Protein AF-A0A1A6HAE9-F1 (afdb_monomer_lite)

InterPro domains:
  IPR001254 Serine proteases, trypsin domain [PF00089] (2-48)
  IPR009003 Peptidase S1, 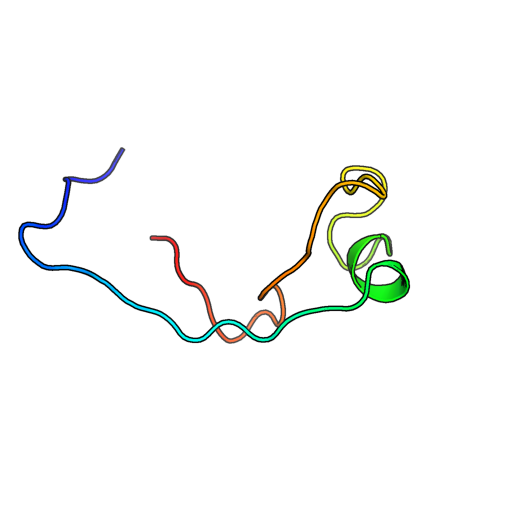PA clan [SSF50494] (2-48)
  IPR050850 Peptidase S1 family, Elastase subfamily [PTHR24257] (1-48)

pLDDT: mean 89.84, std 6.73, range [62.22, 96.44]

Radius of gyration: 13.02 Å; chains: 1; bounding box: 26×25×30 Å

Structure (mmCIF, N/CA/C/O backbone):
data_AF-A0A1A6HAE9-F1
#
_entry.id   AF-A0A1A6HAE9-F1
#
loop_
_atom_site.group_PDB
_atom_site.id
_atom_site.type_symbol
_atom_site.label_atom_id
_atom_site.label_alt_id
_atom_site.label_comp_id
_atom_site.label_asym_id
_atom_site.label_entity_id
_atom_site.label_seq_id
_atom_site.pdbx_PDB_ins_code
_atom_site.Cartn_x
_atom_site.Cartn_y
_atom_site.Cartn_z
_atom_site.occupancy
_atom_site.B_iso_or_equiv
_atom_site.auth_seq_id
_atom_site.auth_comp_id
_atom_site.auth_asym_id
_atom_site.auth_atom_id
_atom_site.pdbx_PDB_model_num
ATOM 1 N N . ASN A 1 1 ? 3.317 15.059 13.063 1.00 70.62 1 ASN A N 1
ATOM 2 C CA . ASN A 1 1 ? 2.590 14.012 13.813 1.00 70.62 1 ASN A CA 1
ATOM 3 C C . ASN A 1 1 ? 1.199 14.517 14.141 1.00 70.62 1 ASN A C 1
ATOM 5 O O . ASN A 1 1 ? 1.099 15.536 14.812 1.00 70.62 1 ASN A O 1
ATOM 9 N N . GLY A 1 2 ? 0.164 13.868 13.599 1.00 82.69 2 GLY A N 1
ATOM 10 C CA . GLY A 1 2 ? -1.243 14.202 13.853 1.00 82.69 2 GLY A CA 1
ATOM 11 C C . GLY A 1 2 ? -1.756 13.666 15.194 1.00 82.69 2 GLY A C 1
ATOM 12 O O . GLY A 1 2 ? -1.079 12.876 15.854 1.00 82.69 2 GLY A O 1
ATOM 13 N N . GLN A 1 3 ? -2.947 14.113 15.602 1.00 88.31 3 GLN A N 1
ATOM 14 C CA . GLN A 1 3 ? -3.628 13.628 16.807 1.00 88.31 3 GLN A CA 1
ATOM 15 C C . GLN A 1 3 ? -4.346 12.299 16.532 1.00 88.31 3 GLN A C 1
ATOM 17 O O . GLN A 1 3 ? -4.879 12.083 15.445 1.00 88.31 3 GLN A O 1
ATOM 22 N N . LEU A 1 4 ? -4.386 11.417 17.533 1.00 88.62 4 LEU A N 1
ATOM 23 C CA . LEU A 1 4 ? -5.176 10.185 17.480 1.00 88.62 4 LEU A CA 1
ATOM 24 C C . LEU A 1 4 ? -6.671 10.527 17.454 1.00 88.62 4 LEU A C 1
ATOM 26 O O . LEU A 1 4 ? -7.151 11.277 18.305 1.00 88.62 4 LEU A O 1
ATOM 30 N N . SER A 1 5 ? -7.405 9.973 16.486 1.00 89.81 5 SER A N 1
ATOM 31 C CA . SER A 1 5 ? -8.848 10.194 16.393 1.00 89.81 5 SER A CA 1
ATOM 32 C C . SER A 1 5 ? -9.588 9.471 17.517 1.00 89.81 5 SER A C 1
ATOM 34 O O . SER A 1 5 ? -9.286 8.324 17.840 1.00 89.81 5 SER A O 1
ATOM 36 N N . GLN A 1 6 ? -10.606 10.128 18.072 1.00 94.69 6 GLN A N 1
ATOM 37 C CA . GLN A 1 6 ? -11.535 9.513 19.026 1.00 94.69 6 GLN A CA 1
ATOM 38 C C . GLN A 1 6 ? -12.525 8.553 18.354 1.00 94.69 6 GLN A C 1
ATOM 40 O O . GLN A 1 6 ? -13.196 7.782 19.034 1.00 94.69 6 GLN A O 1
ATOM 45 N N . THR A 1 7 ? -12.635 8.597 17.025 1.00 93.94 7 THR A N 1
ATOM 46 C CA . THR A 1 7 ? -13.538 7.744 16.249 1.00 93.94 7 THR A CA 1
ATOM 47 C C . THR A 1 7 ? -12.754 6.944 15.219 1.00 93.94 7 THR A C 1
ATOM 49 O O . THR A 1 7 ? -11.820 7.453 14.592 1.00 93.94 7 THR A O 1
ATOM 52 N N . LEU A 1 8 ? -13.143 5.682 15.028 1.00 91.38 8 LEU A N 1
ATOM 53 C CA . LEU A 1 8 ? -12.525 4.806 14.037 1.00 91.38 8 LEU A CA 1
ATOM 54 C C . LEU A 1 8 ? -12.663 5.421 12.638 1.00 91.38 8 LEU A C 1
ATOM 56 O O . LEU A 1 8 ? -13.774 5.582 12.138 1.00 91.38 8 LEU A O 1
ATOM 60 N N . GLN A 1 9 ? -11.531 5.741 12.016 1.00 91.12 9 GLN A N 1
ATOM 61 C CA . GLN A 1 9 ? -11.485 6.184 10.625 1.00 91.12 9 GLN A CA 1
ATOM 62 C C . GLN A 1 9 ? -11.347 4.972 9.708 1.00 91.12 9 GLN A C 1
ATOM 64 O O . GLN A 1 9 ? -10.670 4.000 10.044 1.00 91.12 9 GLN A O 1
ATOM 69 N N . GLN A 1 10 ? -11.995 5.028 8.549 1.00 90.94 10 GLN A N 1
ATOM 70 C CA . GLN A 1 10 ? -11.966 3.960 7.558 1.00 90.94 10 GLN A CA 1
ATOM 71 C C . GLN A 1 10 ? -11.790 4.558 6.168 1.00 90.94 10 GLN A C 1
ATOM 73 O O . GLN A 1 10 ? -12.329 5.620 5.865 1.00 90.94 10 GLN A O 1
ATOM 78 N N . ALA A 1 11 ? -11.060 3.849 5.314 1.00 90.19 11 ALA A N 1
ATOM 79 C CA . ALA A 1 11 ? -10.906 4.185 3.910 1.00 90.19 11 ALA A CA 1
ATOM 80 C C . ALA A 1 11 ? -10.933 2.901 3.086 1.00 90.19 11 ALA A C 1
ATOM 82 O O . ALA A 1 11 ? -10.340 1.890 3.466 1.00 90.19 11 ALA A O 1
ATOM 83 N N . TYR A 1 12 ? -1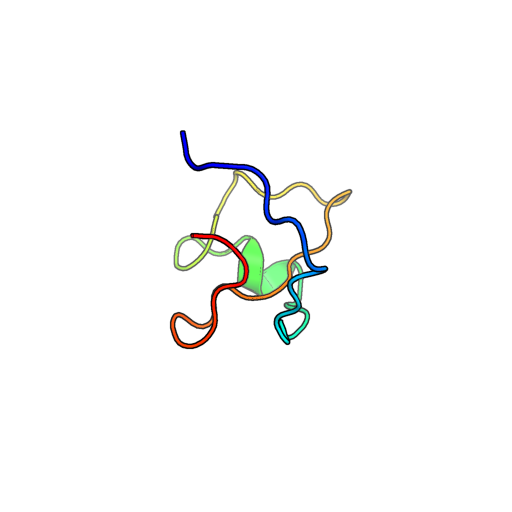1.616 2.946 1.947 1.00 90.81 12 TYR A N 1
ATOM 84 C CA . TYR A 1 12 ? -11.555 1.859 0.983 1.00 90.81 12 TYR A CA 1
ATOM 85 C C . TYR A 1 12 ? -10.250 1.954 0.193 1.00 90.81 12 TYR A C 1
ATOM 87 O O . TYR A 1 12 ? -9.996 2.966 -0.463 1.00 90.81 12 TYR A O 1
ATOM 95 N N . LEU A 1 13 ? -9.466 0.876 0.208 1.00 92.81 13 LEU A N 1
ATOM 96 C CA . LEU A 1 13 ? -8.236 0.745 -0.565 1.00 92.81 13 LEU A CA 1
ATOM 97 C C . LEU A 1 13 ? -8.289 -0.557 -1.379 1.00 92.81 13 LEU A C 1
ATOM 99 O O . LEU A 1 13 ? -8.418 -1.629 -0.785 1.00 92.81 13 LEU A O 1
ATOM 103 N N . PRO A 1 14 ? -8.202 -0.497 -2.719 1.00 91.69 14 PRO A N 1
ATOM 104 C CA . PRO A 1 14 ? -8.161 -1.701 -3.540 1.00 91.69 14 PRO A CA 1
ATOM 105 C C . PRO A 1 14 ? -6.828 -2.439 -3.355 1.00 91.69 14 PRO A C 1
ATOM 107 O O . PRO A 1 14 ? -5.782 -1.806 -3.218 1.00 91.69 14 PRO A O 1
ATOM 110 N N . SER A 1 15 ? -6.848 -3.773 -3.376 1.00 92.81 15 SER A N 1
ATOM 111 C CA . SER A 1 15 ? -5.621 -4.579 -3.400 1.00 92.81 15 SER A CA 1
ATOM 112 C C . SER A 1 15 ? -4.912 -4.451 -4.747 1.00 92.81 15 SER A C 1
ATOM 114 O O . SER A 1 15 ? -5.566 -4.441 -5.790 1.00 92.81 15 SER A O 1
ATOM 116 N N . VAL A 1 16 ? -3.584 -4.431 -4.729 1.00 92.56 16 VAL A N 1
ATOM 117 C CA . VAL A 1 16 ? -2.741 -4.328 -5.924 1.00 92.56 16 VAL A CA 1
ATOM 118 C C . VAL A 1 16 ? -1.844 -5.556 -6.014 1.00 92.56 16 VAL A C 1
ATOM 120 O O . VAL A 1 16 ? -1.271 -5.986 -5.012 1.00 92.56 16 VAL A O 1
ATOM 123 N N . ASP A 1 17 ? -1.720 -6.118 -7.216 1.00 93.88 17 ASP A N 1
ATOM 124 C CA . ASP A 1 17 ? -0.850 -7.269 -7.446 1.00 93.88 17 ASP A CA 1
ATOM 125 C C . ASP A 1 17 ? 0.627 -6.920 -7.199 1.00 93.88 17 ASP A C 1
ATOM 127 O O . ASP A 1 17 ? 1.084 -5.808 -7.494 1.00 93.88 17 ASP A O 1
ATOM 131 N N . TYR A 1 18 ? 1.390 -7.892 -6.692 1.00 94.81 18 TYR A N 1
ATOM 132 C CA . TYR A 1 18 ? 2.817 -7.733 -6.430 1.00 94.81 18 TYR A CA 1
ATOM 133 C C . TYR A 1 18 ? 3.598 -7.277 -7.671 1.00 94.81 18 TYR A C 1
ATOM 135 O O . TYR A 1 18 ? 4.477 -6.420 -7.554 1.00 94.81 18 TYR A O 1
ATOM 143 N N . THR A 1 19 ? 3.285 -7.788 -8.866 1.00 94.25 19 THR A N 1
ATOM 144 C CA . THR A 1 19 ? 3.981 -7.408 -10.106 1.00 94.25 19 THR A CA 1
ATOM 145 C C . THR A 1 19 ? 3.760 -5.943 -10.467 1.00 94.25 19 THR A C 1
ATOM 147 O O . THR A 1 19 ? 4.626 -5.330 -11.083 1.00 94.25 19 THR A O 1
ATOM 150 N N . ILE A 1 20 ? 2.621 -5.368 -10.073 1.00 93.12 20 ILE A N 1
ATOM 151 C CA . ILE A 1 20 ? 2.304 -3.956 -10.304 1.00 93.12 20 ILE A CA 1
ATOM 152 C C . ILE A 1 20 ? 2.983 -3.096 -9.241 1.00 93.12 20 ILE A C 1
ATOM 154 O O . ILE A 1 20 ? 3.697 -2.152 -9.575 1.00 93.12 20 ILE A O 1
ATOM 158 N N . CYS A 1 21 ? 2.812 -3.425 -7.960 1.00 93.69 21 CYS A N 1
ATOM 159 C CA . CYS A 1 21 ? 3.317 -2.573 -6.885 1.00 93.69 21 CYS A CA 1
ATOM 160 C C . CYS A 1 21 ? 4.850 -2.602 -6.735 1.00 93.69 21 CYS A C 1
ATOM 162 O O . CYS A 1 21 ? 5.425 -1.641 -6.221 1.00 93.69 21 CYS A O 1
ATOM 164 N N . SER A 1 22 ? 5.515 -3.650 -7.235 1.00 95.31 22 SER A N 1
ATOM 165 C CA . SER A 1 22 ? 6.981 -3.723 -7.358 1.00 95.31 22 SER A CA 1
ATOM 166 C C . SER A 1 22 ? 7.545 -3.007 -8.594 1.00 95.31 22 SER A C 1
ATOM 168 O O . SER A 1 22 ? 8.764 -2.925 -8.751 1.00 95.31 22 SER A O 1
ATOM 170 N N . SER A 1 23 ? 6.690 -2.455 -9.466 1.00 94.69 23 SER A N 1
ATOM 171 C CA . SER A 1 23 ? 7.131 -1.612 -10.581 1.00 94.69 23 SER A CA 1
ATOM 172 C C . SER A 1 23 ? 7.711 -0.285 -10.083 1.00 94.69 23 SER A C 1
ATOM 174 O O . SER A 1 23 ? 7.318 0.237 -9.037 1.00 94.69 23 SER A O 1
ATOM 176 N N . SER A 1 24 ? 8.624 0.304 -10.858 1.00 93.00 24 SER A N 1
ATOM 177 C CA . SER A 1 24 ? 9.237 1.601 -10.538 1.00 93.00 24 SER A CA 1
ATOM 178 C C . SER A 1 24 ? 8.248 2.770 -10.548 1.00 93.00 24 SER A C 1
ATOM 180 O O . SER A 1 24 ? 8.517 3.788 -9.924 1.00 93.00 24 SER A O 1
ATOM 182 N N . SER A 1 25 ? 7.115 2.633 -11.244 1.00 89.69 25 SER A N 1
ATOM 183 C CA . SER A 1 25 ? 6.006 3.597 -11.216 1.00 89.69 25 SER A CA 1
ATOM 184 C C . SER A 1 25 ? 5.220 3.590 -9.902 1.00 89.69 25 SER A C 1
ATOM 186 O O . SER A 1 25 ? 4.456 4.517 -9.656 1.00 89.69 25 SER A O 1
ATOM 188 N N . TYR A 1 26 ? 5.396 2.551 -9.081 1.00 91.12 26 TYR A N 1
ATOM 189 C CA . TYR A 1 26 ? 4.781 2.397 -7.766 1.00 91.12 26 TYR A CA 1
ATOM 190 C C . TYR A 1 26 ? 5.853 2.519 -6.668 1.00 91.12 26 TYR A C 1
ATOM 192 O O . TYR A 1 26 ? 6.499 3.556 -6.545 1.00 91.12 26 TYR A O 1
ATOM 200 N N . TRP A 1 27 ? 6.064 1.475 -5.861 1.00 92.00 27 TRP A N 1
ATOM 201 C CA . TRP A 1 27 ? 7.008 1.474 -4.739 1.00 92.00 27 TRP A CA 1
ATOM 202 C C . TRP A 1 27 ? 8.329 0.768 -5.072 1.00 92.00 27 TRP A C 1
ATOM 204 O O . TRP A 1 27 ? 9.272 0.792 -4.272 1.00 92.00 27 TRP A O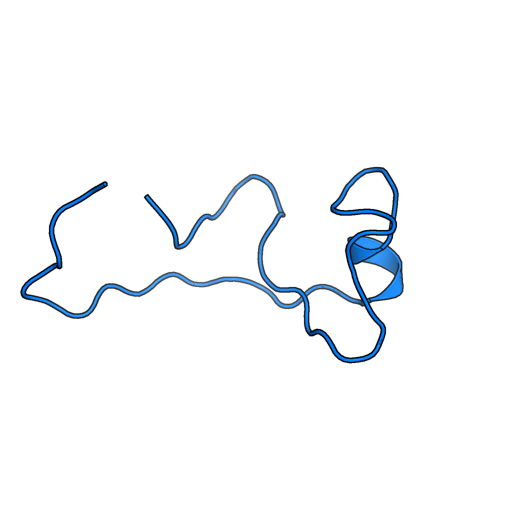 1
ATOM 214 N N . GLY A 1 28 ? 8.419 0.152 -6.254 1.00 93.38 28 GLY A N 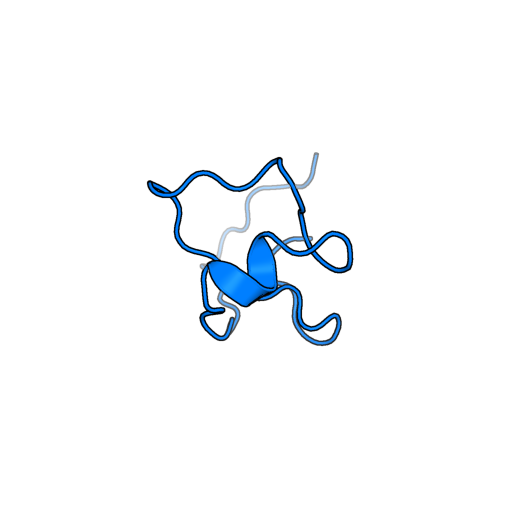1
ATOM 215 C CA . GLY A 1 28 ? 9.646 -0.428 -6.778 1.00 93.38 28 GLY A CA 1
ATOM 216 C C . GLY A 1 28 ? 10.222 -1.535 -5.897 1.00 93.38 28 GLY A C 1
ATOM 217 O O . GLY A 1 28 ? 9.514 -2.357 -5.311 1.00 93.38 28 GLY A O 1
ATOM 218 N N . SER A 1 29 ? 11.548 -1.517 -5.763 1.00 94.00 29 SER A N 1
ATOM 219 C CA . SER A 1 29 ? 12.327 -2.493 -4.993 1.00 94.00 29 SER A CA 1
ATOM 220 C C . SER A 1 29 ? 12.083 -2.459 -3.479 1.00 94.00 29 SER A C 1
ATOM 222 O O . SER A 1 29 ? 12.569 -3.338 -2.768 1.00 94.00 29 SER A O 1
ATOM 224 N N . THR A 1 30 ? 11.316 -1.491 -2.970 1.00 94.19 30 THR A N 1
ATOM 225 C CA . THR A 1 30 ? 10.938 -1.427 -1.549 1.00 94.19 30 THR A CA 1
ATOM 226 C C . THR A 1 30 ? 9.988 -2.567 -1.163 1.00 94.19 30 THR A C 1
ATOM 228 O O . THR A 1 30 ? 9.976 -3.006 -0.010 1.00 94.19 30 THR A O 1
ATOM 231 N N . VAL A 1 31 ? 9.207 -3.083 -2.121 1.00 95.25 31 VAL A N 1
ATOM 232 C CA . VAL A 1 31 ? 8.205 -4.130 -1.883 1.00 95.25 31 VAL A CA 1
ATOM 233 C C . VAL A 1 31 ? 8.846 -5.519 -1.875 1.00 95.25 31 VAL A C 1
ATOM 235 O O . VAL A 1 31 ? 9.456 -5.966 -2.849 1.00 95.25 31 VAL A O 1
ATOM 238 N N . LYS A 1 32 ? 8.639 -6.260 -0.785 1.00 96.38 32 LYS A N 1
ATOM 239 C CA . LYS A 1 32 ? 9.078 -7.657 -0.639 1.00 96.38 32 LYS A CA 1
ATOM 240 C C . LYS A 1 32 ? 7.942 -8.621 -0.981 1.00 96.38 32 LYS A C 1
ATOM 242 O O . LYS A 1 32 ? 6.779 -8.303 -0.773 1.00 96.38 32 LYS A O 1
ATOM 247 N N . ARG A 1 33 ? 8.273 -9.845 -1.407 1.00 94.44 33 ARG A N 1
ATOM 248 C CA . ARG A 1 33 ? 7.281 -10.911 -1.685 1.00 94.44 33 ARG A CA 1
ATOM 249 C C . ARG A 1 33 ? 6.444 -11.328 -0.466 1.00 94.44 33 ARG A C 1
ATOM 251 O O . ARG A 1 33 ? 5.438 -12.002 -0.622 1.00 94.44 33 ARG A O 1
ATOM 258 N N . THR A 1 34 ? 6.865 -10.946 0.738 1.00 96.44 34 THR A N 1
ATOM 259 C CA . THR A 1 34 ? 6.148 -11.184 1.999 1.00 96.44 34 THR A CA 1
ATOM 260 C C . THR A 1 34 ? 5.199 -10.040 2.377 1.00 96.44 34 THR A C 1
ATOM 262 O O . THR A 1 34 ? 4.715 -10.005 3.504 1.00 96.44 34 THR A O 1
ATOM 265 N N . MET A 1 35 ? 4.994 -9.060 1.493 1.00 96.44 35 MET A N 1
ATOM 266 C CA . MET A 1 35 ? 4.121 -7.905 1.707 1.00 96.44 35 MET A CA 1
ATOM 267 C C . MET A 1 35 ? 2.888 -7.991 0.806 1.00 96.44 35 MET A C 1
ATOM 269 O O . MET A 1 35 ? 2.939 -8.576 -0.274 1.00 96.44 35 MET A O 1
ATOM 273 N N . VAL A 1 36 ? 1.800 -7.356 1.238 1.00 94.00 36 VAL A N 1
ATOM 274 C CA . VAL A 1 36 ? 0.596 -7.134 0.430 1.00 94.00 36 VAL A CA 1
ATOM 275 C C . VAL A 1 36 ? 0.496 -5.644 0.124 1.00 94.00 36 VAL A C 1
ATOM 277 O O . VAL A 1 36 ? 0.737 -4.815 1.001 1.00 94.00 36 VAL A O 1
ATOM 280 N N . CYS A 1 37 ? 0.142 -5.311 -1.113 1.00 93.31 37 CYS A N 1
ATOM 281 C CA . CYS A 1 37 ? -0.025 -3.938 -1.570 1.00 93.31 37 CYS A CA 1
ATOM 282 C C . CYS A 1 37 ? -1.512 -3.576 -1.631 1.00 93.31 37 CYS A C 1
ATOM 284 O O . CYS A 1 37 ? -2.319 -4.339 -2.163 1.00 93.31 37 CYS A O 1
ATOM 286 N N . ALA A 1 38 ? -1.878 -2.406 -1.108 1.00 93.69 38 ALA A N 1
ATOM 287 C CA . ALA A 1 38 ? -3.234 -1.872 -1.189 1.00 93.69 38 ALA A CA 1
ATOM 288 C C . ALA A 1 38 ? -3.205 -0.345 -1.343 1.00 93.69 38 ALA A C 1
ATOM 290 O O . ALA A 1 38 ? -2.397 0.333 -0.709 1.00 93.69 38 ALA A O 1
ATOM 291 N N . GLY A 1 39 ? -4.094 0.196 -2.175 1.00 91.12 39 GLY A N 1
ATOM 292 C CA . GLY A 1 39 ? -4.120 1.613 -2.533 1.00 91.12 39 GLY A CA 1
ATOM 293 C C . GLY A 1 39 ? -3.050 1.985 -3.563 1.00 91.12 39 GLY A C 1
ATOM 294 O O . GLY A 1 39 ? -2.686 1.181 -4.417 1.00 91.12 39 GLY A O 1
ATOM 295 N N . GLY A 1 40 ? -2.555 3.224 -3.499 1.00 83.75 40 GLY A N 1
ATOM 296 C CA . GLY A 1 40 ? -1.532 3.724 -4.427 1.00 83.75 40 GLY A CA 1
ATOM 297 C C . GLY A 1 40 ? -2.038 3.992 -5.847 1.00 83.75 40 GLY A C 1
ATOM 298 O O . GLY A 1 40 ? -1.233 4.171 -6.750 1.00 83.75 40 GLY A O 1
ATOM 299 N N . ASP A 1 41 ? -3.357 4.040 -6.054 1.00 81.56 41 ASP A N 1
ATOM 300 C CA . ASP A 1 41 ? -3.989 4.448 -7.318 1.00 81.56 41 ASP A CA 1
ATOM 301 C C . ASP A 1 41 ? -3.931 5.970 -7.558 1.00 81.56 41 ASP A C 1
ATOM 303 O O . ASP A 1 41 ? -4.363 6.454 -8.601 1.00 81.56 41 ASP A O 1
ATOM 307 N N . GLY A 1 42 ? -3.412 6.733 -6.588 1.00 80.94 42 GLY A N 1
ATOM 308 C CA . GLY A 1 42 ? -3.340 8.195 -6.622 1.00 80.94 42 GLY A CA 1
ATOM 309 C C . GLY A 1 42 ? -4.685 8.895 -6.404 1.00 80.94 42 GLY A C 1
ATOM 310 O O . GLY A 1 42 ? -4.728 10.121 -6.367 1.00 80.94 42 GLY A O 1
ATOM 311 N N . VAL A 1 43 ? -5.773 8.138 -6.235 1.00 83.00 43 VAL A N 1
ATOM 312 C CA . VAL A 1 43 ? -7.139 8.658 -6.081 1.00 83.00 43 VAL A CA 1
ATOM 313 C C . VAL A 1 43 ? -7.607 8.533 -4.635 1.00 83.00 43 VAL A C 1
ATOM 315 O O . VAL A 1 43 ? -8.296 9.419 -4.131 1.00 83.00 43 VAL A O 1
ATOM 318 N N . ARG A 1 44 ? -7.256 7.436 -3.956 1.00 83.19 44 ARG A N 1
ATOM 319 C CA . ARG A 1 44 ? -7.722 7.127 -2.599 1.00 83.19 44 ARG A CA 1
ATOM 320 C C . ARG A 1 44 ? -6.537 6.940 -1.656 1.00 83.19 44 ARG A C 1
ATOM 322 O O . ARG A 1 44 ? -5.623 6.165 -1.930 1.00 83.19 44 ARG A O 1
ATOM 329 N N . SER A 1 45 ? -6.580 7.614 -0.509 1.00 83.38 45 SER A N 1
ATOM 330 C CA . SER A 1 45 ? -5.600 7.471 0.569 1.00 83.38 45 SER A CA 1
ATOM 331 C C . SER A 1 45 ? -6.299 7.215 1.903 1.00 83.38 45 SER A C 1
ATOM 333 O O . SER A 1 45 ? -7.357 7.769 2.189 1.00 83.38 45 SER A O 1
ATOM 335 N N . GLY A 1 46 ? -5.713 6.330 2.713 1.00 85.25 46 GLY A N 1
ATOM 336 C CA . GLY A 1 46 ? -6.198 6.024 4.065 1.00 85.25 46 GLY A CA 1
ATOM 337 C C . GLY A 1 46 ? -5.422 6.726 5.179 1.00 85.25 46 GLY A C 1
ATOM 338 O O . GLY A 1 46 ? -5.812 6.641 6.339 1.00 85.25 46 GLY A O 1
ATOM 339 N N . CYS A 1 47 ? -4.323 7.398 4.838 1.00 77.88 47 CYS A N 1
ATOM 340 C CA . CYS A 1 47 ? -3.461 8.094 5.786 1.00 77.88 47 CYS A CA 1
ATOM 341 C C . CYS A 1 47 ? -3.492 9.601 5.497 1.00 77.88 47 CYS A C 1
ATOM 343 O O . CYS A 1 47 ? -3.402 10.000 4.333 1.00 77.88 47 CYS A O 1
ATOM 345 N N . GLN A 1 48 ? -3.610 10.400 6.5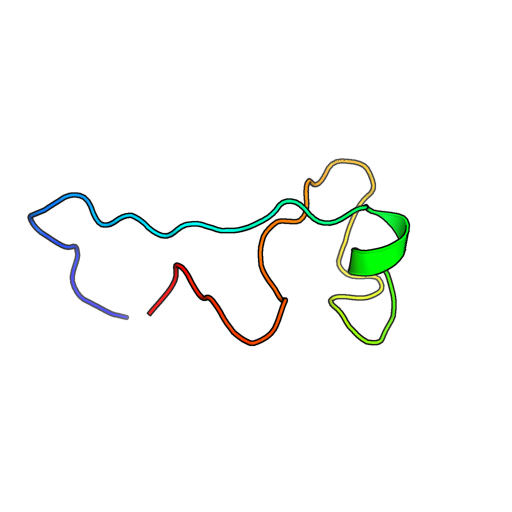59 1.00 6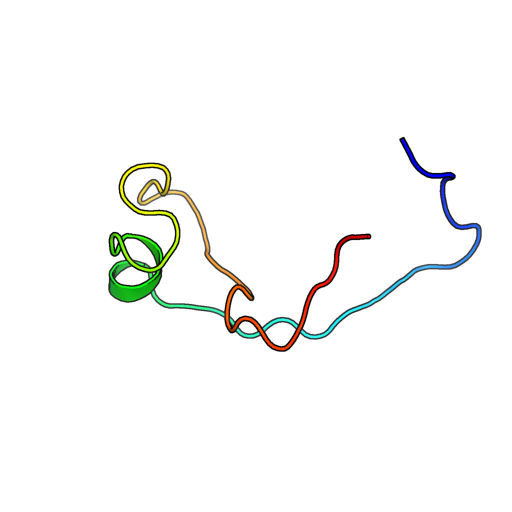2.22 48 GLN A N 1
ATOM 346 C CA . GLN A 1 48 ? -3.448 11.857 6.587 1.00 62.22 48 GLN A CA 1
ATOM 347 C C . GLN A 1 48 ? -2.294 12.223 7.519 1.00 62.22 48 GLN A C 1
ATOM 349 O O . GLN A 1 48 ? -2.147 11.539 8.560 1.00 62.22 48 GLN A O 1
#

Secondary structure (DSSP, 8-state):
-PPPPSS-------EE-HHHHTSTTTTGGG--TT--EE--SSS--S--

Foldseek 3Di:
DDDDDPDDADWDWAWDDPVVCCDPLHVNPVDDPPDTDTHRPVPTDRDD

Organism: Neotoma lepida (NCBI:txid56216)

Sequence (48 aa):
NGQLSQTLQQAYLPSVDYTICSSSSYWGSTVKRTMVCAGGDGVRSGCQ